Protein AF-A0A520G3X8-F1 (afdb_monomer)

pLDDT: mean 75.13, std 14.5, range [37.12, 95.06]

Sequence (124 aa):
MLTTERKPSSAVLAAANAQAMAHYRDMRVALMPAPGVDTATCEIVLAMQLALRGHEVPFKVHAMRAMAQGVSPSQLEGLLMAGLGVTFVAFEAARALEWLREAQAEAHQSASLPNSNDPGPGPQ

Solvent-accessible surface area (backbone atoms only — not comparable to full-atom values): 7213 Å² total; per-residue (Å²): 133,71,85,85,74,66,76,54,70,67,58,56,45,32,73,76,38,50,66,64,46,47,55,53,50,53,51,47,57,77,53,50,68,44,92,97,47,56,64,41,59,55,24,47,52,52,18,53,56,24,54,76,70,66,38,61,71,64,17,53,55,25,47,53,51,14,39,76,63,70,48,50,72,67,58,53,50,52,48,44,44,52,54,45,50,58,62,39,50,51,51,54,52,53,50,52,55,48,53,52,51,51,54,50,54,51,52,56,57,64,71,66,60,78,78,90,81,69,83,68,84,76,89,129

Radius of gyration: 25.84 Å; Cα contacts (8 Å, |Δi|>4): 61; chains: 1; bounding box: 84×34×45 Å

Structure (mmCIF, N/CA/C/O backbone):
data_AF-A0A520G3X8-F1
#
_entry.id   AF-A0A520G3X8-F1
#
loop_
_atom_site.group_PDB
_atom_site.id
_atom_site.type_symbol
_atom_site.label_atom_id
_atom_site.label_alt_id
_atom_site.label_comp_id
_atom_site.label_asym_id
_atom_site.label_entity_id
_atom_site.label_seq_id
_atom_site.pdbx_PDB_ins_code
_atom_site.Cartn_x
_atom_site.Cartn_y
_atom_site.Cartn_z
_atom_site.occupancy
_atom_site.B_iso_or_equiv
_atom_site.auth_seq_id
_atom_site.auth_comp_id
_atom_site.auth_asym_id
_atom_site.auth_atom_id
_atom_site.pdbx_PDB_model_num
ATOM 1 N N . MET A 1 1 ? -3.237 8.842 -22.857 1.00 40.91 1 MET A N 1
ATOM 2 C CA . MET A 1 1 ? -4.128 7.669 -22.723 1.00 40.91 1 MET A CA 1
ATOM 3 C C . MET A 1 1 ? -4.904 7.849 -21.425 1.00 40.91 1 MET A C 1
ATOM 5 O O . MET A 1 1 ? -4.263 7.997 -20.392 1.00 40.91 1 MET A O 1
ATOM 9 N N . LEU A 1 2 ? -6.232 7.980 -21.477 1.00 37.12 2 LEU A N 1
ATOM 10 C CA . LEU A 1 2 ? -7.058 8.212 -20.286 1.00 37.12 2 LEU A CA 1
ATOM 11 C C . LEU A 1 2 ? -7.137 6.920 -19.459 1.00 37.12 2 LEU A C 1
ATOM 13 O O . LEU A 1 2 ? -7.359 5.836 -19.992 1.00 37.12 2 LEU A O 1
ATOM 17 N N . THR A 1 3 ? -6.943 7.033 -18.148 1.00 46.97 3 THR A N 1
ATOM 18 C CA . THR A 1 3 ? -6.932 5.931 -17.166 1.00 46.97 3 THR A CA 1
ATOM 19 C C . THR A 1 3 ? -8.233 5.120 -17.112 1.00 46.97 3 THR A C 1
ATOM 21 O O . THR A 1 3 ? -8.255 4.045 -16.519 1.00 46.97 3 THR A O 1
ATOM 24 N N . THR A 1 4 ? -9.299 5.598 -17.752 1.00 49.69 4 THR A N 1
ATOM 25 C CA . THR A 1 4 ? -10.640 5.005 -17.779 1.00 49.69 4 THR A CA 1
ATOM 26 C C . THR A 1 4 ? -10.818 3.855 -18.775 1.00 49.69 4 THR A C 1
ATOM 28 O O . THR A 1 4 ? -11.800 3.128 -18.665 1.00 49.69 4 THR A O 1
ATOM 31 N N . GLU A 1 5 ? -9.890 3.633 -19.713 1.00 52.78 5 GLU A N 1
ATOM 32 C CA . GLU A 1 5 ? -10.056 2.605 -20.763 1.00 52.78 5 GLU A CA 1
ATOM 33 C C . GLU A 1 5 ? -9.350 1.270 -20.475 1.00 52.78 5 GLU A C 1
ATOM 35 O O . GLU A 1 5 ? -9.541 0.282 -21.188 1.00 52.78 5 GLU A O 1
ATOM 40 N N . ARG A 1 6 ? -8.528 1.190 -19.422 1.00 63.25 6 ARG A N 1
ATOM 41 C CA . ARG A 1 6 ? -7.795 -0.042 -19.112 1.00 63.25 6 ARG A CA 1
ATOM 42 C C . ARG A 1 6 ? -8.704 -1.022 -18.375 1.00 63.25 6 ARG A C 1
ATOM 44 O O . ARG A 1 6 ? -9.111 -0.763 -17.243 1.00 63.25 6 ARG A O 1
ATOM 51 N N . LYS A 1 7 ? -8.975 -2.183 -18.985 1.00 66.38 7 LYS A N 1
ATOM 52 C CA . LYS A 1 7 ? -9.646 -3.298 -18.295 1.00 66.38 7 LYS A CA 1
ATOM 53 C C . LYS A 1 7 ? -8.900 -3.610 -16.987 1.00 66.38 7 LYS A C 1
ATOM 55 O O . LYS A 1 7 ? -7.678 -3.779 -17.032 1.00 66.38 7 LYS A O 1
ATOM 60 N N . PRO A 1 8 ? -9.595 -3.711 -15.840 1.00 72.25 8 PRO A N 1
ATOM 61 C CA . PRO A 1 8 ? -8.968 -4.099 -14.583 1.00 72.25 8 PRO A CA 1
ATOM 62 C C . PRO A 1 8 ? -8.232 -5.433 -14.729 1.00 72.25 8 PRO A C 1
ATOM 64 O O . PRO A 1 8 ? -8.742 -6.349 -15.376 1.00 72.25 8 PRO A O 1
ATOM 67 N N . SER A 1 9 ? -7.065 -5.579 -14.097 1.00 78.25 9 SER A N 1
ATOM 68 C CA . SER A 1 9 ? -6.257 -6.806 -14.198 1.00 78.25 9 SER A CA 1
ATOM 69 C C . SER A 1 9 ? -7.039 -8.064 -13.798 1.00 78.25 9 SER A C 1
ATOM 71 O O . SER A 1 9 ? -6.861 -9.118 -14.396 1.00 78.25 9 SER A O 1
ATOM 73 N N . SER A 1 10 ? -7.973 -7.949 -12.850 1.00 78.56 10 SER A N 1
ATOM 74 C CA . SER A 1 10 ? -8.879 -9.036 -12.460 1.00 78.56 10 SER A CA 1
ATOM 75 C C . SER A 1 10 ? -9.830 -9.471 -13.579 1.00 78.56 10 SER A C 1
ATOM 77 O O . SER A 1 10 ? -10.127 -10.656 -13.690 1.00 78.56 10 SER A O 1
ATOM 79 N N . ALA A 1 11 ? -10.292 -8.544 -14.424 1.00 81.75 11 ALA A N 1
ATOM 80 C CA . ALA A 1 11 ? -11.143 -8.853 -15.570 1.00 81.75 11 ALA A CA 1
ATOM 81 C C . ALA A 1 11 ? -10.347 -9.553 -16.681 1.00 81.75 11 ALA A C 1
ATOM 83 O O . ALA A 1 11 ? -10.844 -10.490 -17.300 1.00 81.75 11 ALA A O 1
ATOM 84 N N . VAL A 1 12 ? -9.093 -9.138 -16.891 1.00 85.25 12 VAL A N 1
ATOM 85 C CA . VAL A 1 12 ? -8.163 -9.810 -17.814 1.00 85.25 12 VAL A CA 1
ATOM 86 C C . VAL A 1 12 ? -7.885 -11.242 -17.349 1.00 85.25 12 VAL A C 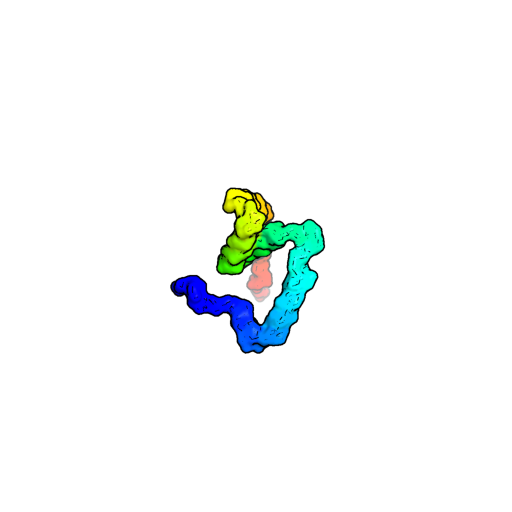1
ATOM 88 O O . VAL A 1 12 ? -8.020 -12.179 -18.131 1.00 85.25 12 VAL A O 1
ATOM 91 N N . LEU A 1 13 ? -7.573 -11.4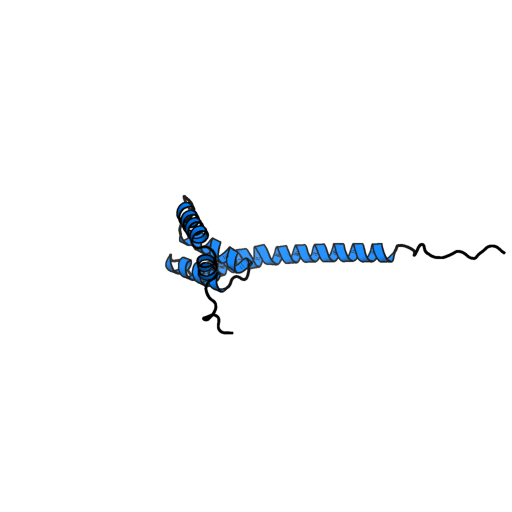28 -16.064 1.00 82.69 13 LEU A N 1
ATOM 92 C CA . LEU A 1 13 ? -7.323 -12.751 -15.488 1.00 82.69 13 LEU A CA 1
ATOM 93 C C . LEU A 1 13 ? -8.568 -13.643 -15.503 1.00 82.69 13 LEU A C 1
ATOM 95 O O . LEU A 1 13 ? -8.453 -14.830 -15.780 1.00 82.69 13 LEU A O 1
ATOM 99 N N . ALA A 1 14 ? -9.759 -13.090 -15.259 1.00 87.25 14 ALA A N 1
ATOM 100 C CA . ALA A 1 14 ? -11.000 -13.864 -15.296 1.00 87.25 14 ALA A CA 1
ATOM 101 C C . ALA A 1 14 ? -11.333 -14.351 -16.711 1.00 87.25 14 ALA A C 1
ATOM 103 O O . ALA A 1 14 ? -11.808 -15.473 -16.865 1.00 87.25 14 ALA A O 1
ATOM 104 N N . ALA A 1 15 ? -11.054 -13.533 -17.730 1.00 90.12 15 ALA A N 1
ATOM 105 C CA . ALA A 1 15 ? -11.209 -13.930 -19.125 1.00 90.12 15 ALA A CA 1
ATOM 106 C C . ALA A 1 15 ? -10.207 -15.023 -19.534 1.00 90.12 15 ALA A C 1
ATOM 108 O O . ALA A 1 15 ? -10.550 -15.886 -20.335 1.00 90.12 15 ALA A O 1
ATOM 109 N N . ALA A 1 16 ? -8.991 -15.004 -18.978 1.00 93.94 16 ALA A N 1
ATOM 110 C CA . ALA A 1 16 ? -7.974 -16.020 -19.244 1.00 93.94 16 ALA A CA 1
ATOM 111 C C . ALA A 1 16 ? -8.226 -17.335 -18.482 1.00 93.94 16 ALA A C 1
ATOM 113 O O . ALA A 1 16 ? -8.027 -18.414 -19.032 1.00 93.94 16 ALA A O 1
ATOM 114 N N . ASN A 1 17 ? -8.648 -17.258 -17.215 1.00 95.06 17 ASN A N 1
ATOM 115 C CA . ASN A 1 17 ? -8.955 -18.416 -16.378 1.00 95.06 17 ASN A CA 1
ATOM 116 C C . ASN A 1 17 ? -9.931 -18.040 -15.246 1.00 95.06 17 ASN A C 1
ATOM 118 O O . ASN A 1 17 ? -9.545 -17.577 -14.166 1.00 95.06 17 ASN A O 1
ATOM 122 N N . ALA A 1 18 ? -11.221 -18.275 -15.484 1.00 93.50 18 ALA A N 1
ATOM 123 C CA . ALA A 1 18 ? -12.281 -17.942 -14.535 1.00 93.50 18 ALA A CA 1
ATOM 124 C C . ALA A 1 18 ? -12.185 -18.734 -13.219 1.00 93.50 18 ALA A C 1
ATOM 126 O O . ALA A 1 18 ? -12.483 -18.185 -12.155 1.00 93.50 18 ALA A O 1
ATOM 127 N N . GLN A 1 19 ? -11.741 -19.994 -13.278 1.00 93.62 19 GLN A N 1
ATOM 128 C CA . GLN A 1 19 ? -11.605 -20.860 -12.107 1.00 93.62 19 GLN A CA 1
ATOM 129 C C . GLN A 1 19 ? -10.474 -20.385 -11.190 1.00 93.62 19 GLN A C 1
ATOM 131 O O . GLN A 1 19 ? -10.674 -20.255 -9.984 1.00 93.62 19 GLN A O 1
ATOM 136 N N . ALA A 1 20 ? -9.315 -20.031 -11.750 1.00 90.19 20 ALA A N 1
ATOM 137 C CA . ALA A 1 20 ? -8.217 -19.452 -10.977 1.00 90.19 20 ALA A CA 1
ATOM 138 C C . ALA A 1 20 ? -8.648 -18.155 -10.270 1.00 90.19 20 ALA A C 1
ATOM 140 O O . ALA A 1 20 ? -8.346 -17.947 -9.095 1.00 90.19 20 ALA A O 1
ATOM 141 N N . MET A 1 21 ? -9.428 -17.309 -10.951 1.00 93.31 21 MET A N 1
ATOM 142 C CA . MET A 1 21 ? -9.984 -16.102 -10.337 1.00 93.31 21 MET A CA 1
ATOM 143 C C . MET A 1 21 ? -11.027 -16.385 -9.252 1.00 93.31 21 MET A C 1
ATOM 145 O O . MET A 1 21 ? -11.153 -15.580 -8.330 1.00 93.31 21 MET A O 1
ATOM 149 N N . ALA A 1 22 ? -11.777 -17.487 -9.340 1.00 92.31 22 ALA A N 1
ATOM 150 C CA . ALA A 1 22 ? -12.667 -17.917 -8.264 1.00 92.31 22 ALA A CA 1
ATOM 151 C C . ALA A 1 22 ? -11.861 -18.306 -7.019 1.00 92.31 22 ALA A C 1
ATOM 153 O O . ALA A 1 22 ? -12.069 -17.708 -5.968 1.00 92.31 22 ALA A O 1
ATOM 154 N N . HIS A 1 23 ? -10.847 -19.162 -7.169 1.00 93.06 23 HIS A N 1
ATOM 155 C CA . HIS A 1 23 ? -9.968 -19.547 -6.061 1.00 93.06 23 HIS A CA 1
ATOM 156 C C . HIS A 1 23 ? -9.258 -18.351 -5.417 1.00 93.06 23 HIS A C 1
ATOM 158 O O . HIS A 1 23 ? -9.146 -18.277 -4.195 1.00 93.06 23 HIS A O 1
ATOM 164 N N . TYR A 1 24 ? -8.829 -17.371 -6.216 1.00 90.69 24 TYR A N 1
ATOM 165 C CA . TYR A 1 24 ? -8.254 -16.138 -5.683 1.00 90.69 24 TYR A CA 1
ATOM 166 C C . TYR A 1 24 ? -9.253 -15.345 -4.821 1.00 90.69 24 TYR A C 1
ATOM 168 O O . TYR A 1 24 ? -8.882 -14.813 -3.773 1.00 90.69 24 TYR A O 1
ATOM 176 N N . ARG A 1 25 ? -10.525 -15.260 -5.240 1.00 90.31 25 ARG A N 1
ATOM 177 C CA . ARG A 1 25 ? -11.577 -14.606 -4.444 1.00 90.31 25 ARG A CA 1
ATOM 178 C C . ARG A 1 25 ? -11.836 -15.357 -3.143 1.00 90.31 25 ARG A C 1
ATOM 180 O O . ARG A 1 25 ? -11.896 -14.707 -2.104 1.00 90.31 25 ARG A O 1
ATOM 187 N N . ASP A 1 26 ? -11.921 -16.681 -3.198 1.00 93.06 26 ASP A N 1
ATOM 188 C CA . ASP A 1 26 ? -12.152 -17.519 -2.018 1.00 93.06 26 ASP A CA 1
ATOM 189 C C . ASP A 1 26 ? -11.013 -17.362 -1.005 1.00 93.06 26 ASP A C 1
ATOM 191 O O . ASP A 1 26 ? -11.255 -17.131 0.178 1.00 93.06 26 ASP A O 1
ATOM 195 N N . MET A 1 27 ? -9.764 -17.373 -1.481 1.00 91.62 27 MET A N 1
ATOM 196 C CA . MET A 1 27 ? -8.589 -17.120 -0.648 1.00 91.62 27 MET A CA 1
ATOM 197 C C . MET A 1 27 ? -8.647 -15.735 0.004 1.00 91.62 27 MET A C 1
ATOM 199 O O . MET A 1 27 ? -8.363 -15.598 1.192 1.00 91.62 27 MET A O 1
ATOM 203 N N . ARG A 1 28 ? -9.044 -14.698 -0.744 1.00 87.81 28 ARG A N 1
ATOM 204 C CA . ARG A 1 28 ? -9.178 -13.348 -0.187 1.00 87.81 28 ARG A CA 1
ATOM 205 C C . ARG A 1 28 ? -10.249 -13.293 0.903 1.00 87.81 28 ARG A C 1
ATOM 207 O O . ARG A 1 28 ? -10.007 -12.660 1.919 1.00 87.81 28 ARG A O 1
ATOM 214 N N . VAL A 1 29 ? -11.393 -13.950 0.713 1.00 88.25 29 VAL A N 1
ATOM 215 C CA . VAL A 1 29 ? -12.463 -14.017 1.725 1.00 88.25 29 VAL A CA 1
ATOM 216 C C . VAL A 1 29 ? -12.004 -14.779 2.968 1.00 88.25 29 VAL A C 1
ATOM 218 O O . VAL A 1 29 ? -12.288 -14.355 4.081 1.00 88.25 29 VAL A O 1
ATOM 221 N N . ALA A 1 30 ? -11.263 -15.874 2.794 1.00 88.88 30 ALA A N 1
ATOM 222 C CA . ALA A 1 30 ? -10.774 -16.681 3.908 1.00 88.88 30 ALA A CA 1
ATOM 223 C C . ALA A 1 30 ? -9.700 -15.971 4.750 1.00 88.88 30 ALA A C 1
ATOM 225 O O . ALA A 1 30 ? -9.572 -16.250 5.939 1.00 88.88 30 ALA A O 1
ATOM 226 N N . LEU A 1 31 ? -8.915 -15.078 4.137 1.00 86.31 31 LEU A N 1
ATOM 227 C CA . LEU A 1 31 ? -7.785 -14.408 4.788 1.00 86.31 31 LEU A CA 1
ATOM 228 C C . LEU A 1 31 ? -8.075 -12.966 5.219 1.00 86.31 31 LEU A C 1
ATOM 230 O O . LEU A 1 31 ? -7.274 -12.397 5.962 1.00 86.31 31 LEU A O 1
ATOM 234 N N . MET A 1 32 ? -9.160 -12.350 4.735 1.00 85.81 32 MET A N 1
ATOM 235 C CA . MET A 1 32 ? -9.445 -10.939 4.986 1.00 85.81 32 MET A CA 1
ATOM 236 C C . MET A 1 32 ? -10.869 -10.661 5.500 1.00 85.81 32 MET A C 1
ATOM 238 O O . MET A 1 32 ? -11.833 -11.061 4.846 1.00 85.81 32 MET A O 1
ATOM 242 N N . PRO A 1 33 ? -11.009 -9.851 6.570 1.00 82.06 33 PRO A N 1
ATOM 243 C CA . PRO A 1 33 ? -9.920 -9.278 7.369 1.00 82.06 33 PRO A CA 1
ATOM 244 C C . PRO A 1 33 ? -9.195 -10.353 8.193 1.00 82.06 33 PRO A C 1
ATOM 246 O O . PRO A 1 33 ? -9.771 -11.383 8.539 1.00 82.06 33 PRO A O 1
ATOM 249 N N . ALA A 1 34 ? -7.915 -10.119 8.486 1.00 82.94 34 ALA A N 1
ATOM 250 C CA . ALA A 1 34 ? -7.153 -11.023 9.339 1.00 82.94 34 ALA A CA 1
ATOM 251 C C . ALA A 1 34 ? -7.731 -11.002 10.771 1.00 82.94 34 ALA A C 1
ATOM 253 O O . ALA A 1 34 ? -8.171 -9.941 11.225 1.00 82.94 34 ALA A O 1
ATOM 254 N N . PRO A 1 35 ? -7.727 -12.127 11.511 1.00 86.44 35 PRO A N 1
ATOM 255 C CA . PRO A 1 35 ? -8.230 -12.153 12.882 1.00 86.44 35 PRO A CA 1
ATOM 256 C C . PRO A 1 35 ? -7.562 -11.083 13.756 1.00 86.44 35 PRO A C 1
ATOM 258 O O . PRO A 1 35 ? -6.338 -11.004 13.822 1.00 86.44 35 PRO A O 1
ATOM 261 N N . GLY A 1 36 ? -8.370 -10.257 14.425 1.00 87.94 36 GLY A N 1
ATOM 262 C CA . GLY A 1 36 ? -7.886 -9.176 15.294 1.00 87.94 36 GLY A CA 1
ATOM 263 C C . GLY A 1 36 ? -7.418 -7.909 14.569 1.00 87.94 36 GLY A C 1
ATOM 264 O O . GLY A 1 36 ? -6.957 -6.984 15.232 1.00 87.94 36 GLY A O 1
ATOM 265 N N . VAL A 1 37 ? -7.548 -7.838 13.242 1.00 90.88 37 VAL A N 1
ATOM 266 C CA . VAL A 1 37 ? -7.222 -6.647 12.451 1.00 90.88 37 VAL A CA 1
ATOM 267 C C . VAL A 1 37 ? -8.511 -6.043 11.912 1.00 90.88 37 VAL A C 1
ATOM 269 O O . VAL A 1 37 ? -9.299 -6.727 11.259 1.00 90.88 37 VAL A O 1
ATOM 272 N N . ASP A 1 38 ? -8.739 -4.760 12.180 1.00 91.38 38 ASP A N 1
ATOM 273 C CA . ASP A 1 38 ? -9.903 -4.077 11.627 1.00 91.38 38 ASP A CA 1
ATOM 274 C C . ASP A 1 38 ? -9.765 -3.835 10.112 1.00 91.38 38 ASP A C 1
ATOM 276 O O . ASP A 1 38 ? -8.675 -3.793 9.528 1.00 91.38 38 ASP A O 1
ATOM 280 N N . THR A 1 39 ? -10.911 -3.673 9.454 1.00 89.56 39 THR A N 1
ATOM 281 C CA . THR A 1 39 ? -10.982 -3.469 8.004 1.00 89.56 39 THR A CA 1
ATOM 282 C C . THR A 1 39 ? -10.211 -2.226 7.559 1.00 89.56 39 THR A C 1
ATOM 284 O O . THR A 1 39 ? -9.581 -2.251 6.502 1.00 89.56 39 THR A O 1
ATOM 287 N N . ALA A 1 40 ? -10.222 -1.147 8.348 1.00 90.00 40 ALA A N 1
ATOM 288 C CA . ALA A 1 40 ? -9.521 0.089 8.011 1.00 90.00 40 ALA A CA 1
ATOM 289 C C . ALA A 1 40 ? -8.004 -0.136 7.930 1.00 90.00 40 ALA A C 1
ATOM 291 O O . ALA A 1 40 ? -7.367 0.254 6.952 1.00 90.00 40 ALA A O 1
ATOM 292 N N . THR A 1 41 ? -7.444 -0.847 8.903 1.00 91.00 41 THR A N 1
ATOM 293 C CA . THR A 1 41 ? -6.035 -1.230 8.991 1.00 91.00 41 THR A CA 1
ATOM 294 C C . THR A 1 41 ? -5.638 -2.110 7.813 1.00 91.00 41 THR A C 1
ATOM 296 O O . THR A 1 41 ? -4.614 -1.865 7.174 1.00 91.00 41 THR A O 1
ATOM 299 N N . CYS A 1 42 ? -6.472 -3.088 7.452 1.00 90.56 42 CYS A N 1
ATOM 300 C CA . CYS A 1 42 ? -6.251 -3.896 6.255 1.00 90.56 42 CYS A CA 1
ATOM 301 C C . CYS A 1 42 ? -6.187 -3.045 4.973 1.00 90.56 42 CYS A C 1
ATOM 303 O O . CYS A 1 42 ? -5.281 -3.221 4.156 1.00 90.56 42 CYS A O 1
ATOM 305 N N . GLU A 1 43 ? -7.133 -2.124 4.786 1.00 91.00 43 GLU A N 1
ATOM 306 C CA . GLU A 1 43 ? -7.194 -1.262 3.600 1.00 91.00 43 GLU A CA 1
ATOM 307 C C . GLU A 1 43 ? -6.012 -0.274 3.545 1.00 91.00 43 GLU A C 1
ATOM 309 O O . GLU A 1 43 ? -5.436 -0.072 2.473 1.00 91.00 43 GLU A O 1
ATOM 314 N N . ILE A 1 44 ? -5.574 0.263 4.692 1.00 89.44 44 ILE A N 1
ATOM 315 C CA . ILE A 1 44 ? -4.356 1.081 4.808 1.00 89.44 44 ILE A CA 1
ATOM 316 C C . ILE A 1 44 ? -3.127 0.283 4.360 1.00 89.44 44 ILE A C 1
ATOM 318 O O . ILE A 1 44 ? -2.374 0.752 3.507 1.00 89.44 44 ILE A O 1
ATOM 322 N N . VAL A 1 45 ? -2.919 -0.924 4.897 1.00 90.25 45 VAL A N 1
ATOM 323 C CA . VAL A 1 45 ? -1.748 -1.755 4.566 1.00 90.25 45 VAL A CA 1
ATOM 324 C C . VAL A 1 45 ? -1.706 -2.075 3.071 1.00 90.25 45 VAL A C 1
ATOM 326 O O . VAL A 1 45 ? -0.655 -1.935 2.441 1.00 90.25 45 VAL A O 1
ATOM 329 N N . LEU A 1 46 ? -2.848 -2.439 2.480 1.00 89.44 46 LEU A N 1
ATOM 330 C CA . LEU A 1 46 ? -2.947 -2.689 1.041 1.00 89.44 46 LEU A CA 1
ATOM 331 C C . LEU A 1 46 ? -2.615 -1.437 0.224 1.00 89.44 46 LEU A C 1
ATOM 333 O O . LEU A 1 46 ? -1.847 -1.521 -0.735 1.00 89.44 46 LEU A O 1
ATOM 337 N N . ALA A 1 47 ? -3.140 -0.271 0.610 1.00 85.38 47 ALA A N 1
ATOM 338 C CA . ALA A 1 47 ? -2.817 0.987 -0.052 1.00 85.38 47 ALA A CA 1
ATOM 339 C C . ALA A 1 47 ? -1.303 1.272 -0.001 1.00 85.38 47 ALA A C 1
ATOM 341 O O . ALA A 1 47 ? -0.697 1.511 -1.044 1.00 85.38 47 ALA A O 1
ATOM 342 N N . MET A 1 48 ? -0.661 1.158 1.163 1.00 86.94 48 MET A N 1
ATOM 343 C CA . MET A 1 48 ? 0.782 1.411 1.308 1.00 86.94 48 MET A CA 1
ATOM 344 C C . MET A 1 48 ? 1.629 0.493 0.415 1.00 86.94 48 MET A C 1
ATOM 346 O O . MET A 1 48 ? 2.531 0.963 -0.279 1.00 86.94 48 MET A O 1
ATOM 350 N N . GLN A 1 49 ? 1.306 -0.803 0.363 1.00 87.31 49 GLN A N 1
ATOM 351 C CA . GLN A 1 49 ? 2.001 -1.762 -0.505 1.00 87.31 49 GLN A CA 1
ATOM 352 C C . GLN A 1 49 ? 1.849 -1.412 -1.990 1.00 87.31 49 GLN A C 1
ATOM 354 O O . GLN A 1 49 ? 2.791 -1.539 -2.770 1.00 87.31 49 GLN A O 1
ATOM 359 N N . LEU A 1 50 ? 0.666 -0.959 -2.402 1.00 85.31 50 LEU A N 1
ATOM 360 C CA . LEU A 1 50 ? 0.402 -0.579 -3.787 1.00 85.31 50 LEU A CA 1
ATOM 361 C C . LEU A 1 50 ? 1.083 0.742 -4.154 1.00 85.31 50 LEU A C 1
ATOM 363 O O . LEU A 1 50 ? 1.612 0.851 -5.260 1.00 85.31 50 LEU A O 1
ATOM 367 N N . ALA A 1 51 ? 1.135 1.703 -3.228 1.00 81.44 51 ALA A N 1
ATOM 368 C CA . ALA A 1 51 ? 1.893 2.940 -3.387 1.00 81.44 51 ALA A CA 1
ATOM 369 C C . ALA A 1 51 ? 3.388 2.649 -3.582 1.00 81.44 51 ALA A C 1
ATOM 371 O O . ALA A 1 51 ? 3.983 3.137 -4.541 1.00 81.44 51 ALA A O 1
ATOM 372 N N . LEU A 1 52 ? 3.959 1.759 -2.761 1.00 84.69 52 LEU A N 1
ATOM 373 C CA . LEU A 1 52 ? 5.348 1.309 -2.879 1.00 84.69 52 LEU A CA 1
ATOM 374 C C . LEU A 1 52 ? 5.677 0.722 -4.259 1.00 84.69 52 LEU A C 1
ATOM 376 O O . LEU A 1 52 ? 6.771 0.898 -4.785 1.00 84.69 52 LEU A O 1
ATOM 380 N N . ARG A 1 53 ? 4.721 0.004 -4.852 1.00 83.75 53 ARG A N 1
ATOM 381 C CA . ARG A 1 53 ? 4.867 -0.655 -6.157 1.00 83.75 53 ARG A CA 1
ATOM 382 C C . ARG A 1 53 ? 4.504 0.248 -7.342 1.00 83.75 53 ARG A C 1
ATOM 384 O O . ARG A 1 53 ? 4.562 -0.215 -8.478 1.00 83.75 53 ARG A O 1
ATOM 391 N N . GLY A 1 54 ? 4.090 1.495 -7.104 1.00 78.56 54 GLY A N 1
ATOM 392 C CA . GLY A 1 54 ? 3.620 2.410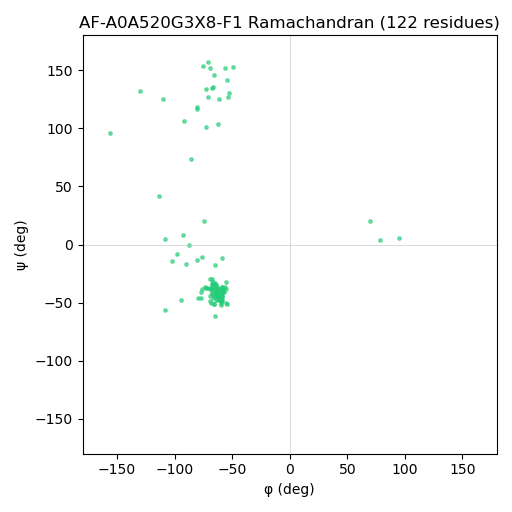 -8.152 1.00 78.56 54 GLY A CA 1
ATOM 393 C C . GLY A 1 54 ? 2.268 2.016 -8.768 1.00 78.56 54 GLY A C 1
ATOM 394 O O . GLY A 1 54 ? 1.935 2.433 -9.876 1.00 78.56 54 GLY A O 1
ATOM 395 N N . HIS A 1 55 ? 1.470 1.193 -8.083 1.00 79.44 55 HIS A N 1
ATOM 396 C CA . HIS A 1 55 ? 0.170 0.717 -8.560 1.00 79.44 55 HIS A CA 1
ATOM 397 C C . HIS A 1 55 ? -0.946 1.718 -8.220 1.00 79.44 55 HIS A C 1
ATOM 399 O O . HIS A 1 55 ? -1.780 1.480 -7.346 1.00 79.44 55 HIS A O 1
ATOM 405 N N . GLU A 1 56 ? -0.976 2.835 -8.947 1.00 75.94 56 GLU A N 1
ATOM 406 C CA . GLU A 1 56 ? -1.828 3.996 -8.655 1.00 75.94 56 GLU A CA 1
ATOM 407 C C . GLU A 1 56 ? -3.333 3.679 -8.547 1.00 75.94 56 GLU A C 1
ATOM 409 O O . GLU A 1 56 ? -3.989 4.069 -7.581 1.00 75.94 56 GLU A O 1
ATOM 414 N N . VAL A 1 57 ? -3.913 2.983 -9.531 1.00 78.44 57 VAL A N 1
ATOM 415 C CA . VAL A 1 57 ? -5.369 2.743 -9.565 1.00 78.44 57 VAL A CA 1
ATOM 416 C C . VAL A 1 57 ? -5.822 1.845 -8.403 1.00 78.44 57 VAL A C 1
ATOM 418 O O . VAL A 1 57 ? -6.731 2.245 -7.673 1.00 78.44 57 VAL A O 1
ATOM 421 N N . PRO A 1 58 ? -5.199 0.674 -8.159 1.00 76.75 58 PRO A N 1
ATOM 422 C CA . PRO A 1 58 ? -5.481 -0.114 -6.963 1.00 76.75 58 PRO A CA 1
ATOM 423 C C . PRO A 1 58 ? -5.242 0.657 -5.658 1.00 76.75 58 PRO A C 1
ATOM 425 O O . PRO A 1 58 ? -6.065 0.559 -4.752 1.00 76.75 58 PRO A O 1
ATOM 428 N N . PHE A 1 59 ? -4.171 1.456 -5.565 1.00 83.44 59 PHE A N 1
ATOM 429 C CA . PHE A 1 59 ? -3.916 2.301 -4.395 1.00 83.44 59 PHE A CA 1
ATOM 430 C C . PHE A 1 59 ? -5.118 3.201 -4.084 1.00 83.44 59 PHE A C 1
ATOM 432 O O . PHE A 1 59 ? -5.628 3.177 -2.965 1.00 83.44 59 PHE A O 1
ATOM 439 N N . LYS A 1 60 ? -5.628 3.927 -5.088 1.00 80.06 60 LYS A N 1
ATOM 440 C CA . LYS A 1 60 ? -6.791 4.814 -4.930 1.00 80.06 60 LYS A CA 1
ATOM 441 C C . LYS A 1 60 ? -8.024 4.062 -4.429 1.00 80.06 60 LYS A C 1
ATOM 443 O O . LYS A 1 60 ? -8.731 4.569 -3.563 1.00 80.06 60 LYS A O 1
ATOM 448 N N . VAL A 1 61 ? -8.271 2.848 -4.927 1.00 83.12 61 VAL A N 1
ATOM 449 C CA . VAL A 1 61 ? -9.393 2.009 -4.467 1.00 83.12 61 VAL A CA 1
ATOM 450 C C . VAL A 1 61 ? -9.286 1.703 -2.973 1.00 83.12 61 VAL A C 1
ATOM 452 O O . VAL A 1 61 ? -10.270 1.861 -2.251 1.00 83.12 61 VAL A O 1
ATOM 455 N N . HIS A 1 62 ? -8.110 1.290 -2.506 1.00 85.38 62 HIS A N 1
ATOM 456 C CA . HIS A 1 62 ? -7.901 0.926 -1.104 1.00 85.38 62 HIS A CA 1
ATOM 457 C C . HIS A 1 62 ? -7.871 2.155 -0.179 1.00 85.38 62 HIS A C 1
ATOM 459 O O . HIS A 1 62 ? -8.477 2.133 0.889 1.00 85.38 62 HIS A O 1
ATOM 465 N N . ALA A 1 63 ? -7.305 3.279 -0.627 1.00 78.00 63 ALA A N 1
ATOM 466 C CA . ALA A 1 63 ? -7.371 4.544 0.105 1.00 78.00 63 ALA A CA 1
ATOM 467 C C . ALA A 1 63 ? -8.821 5.038 0.288 1.00 78.00 63 ALA A C 1
ATOM 469 O O . ALA A 1 63 ? -9.212 5.419 1.389 1.00 78.00 63 ALA A O 1
ATOM 470 N N . MET A 1 64 ? -9.656 4.972 -0.760 1.00 79.50 64 MET A N 1
ATOM 471 C CA . MET A 1 64 ? -11.082 5.323 -0.661 1.00 79.50 64 MET A CA 1
ATOM 472 C C . MET A 1 64 ? -11.845 4.409 0.300 1.00 79.50 64 MET A C 1
ATOM 474 O O . MET A 1 64 ? -12.698 4.881 1.049 1.00 79.50 64 MET A O 1
ATOM 478 N N . ARG A 1 65 ? -11.535 3.108 0.310 1.00 88.06 65 ARG A N 1
ATOM 479 C CA . ARG A 1 65 ? -12.148 2.156 1.246 1.00 88.06 65 ARG A CA 1
ATOM 480 C C . ARG A 1 65 ? -11.737 2.422 2.687 1.00 88.06 65 ARG A C 1
ATOM 482 O O . ARG A 1 65 ? -12.611 2.413 3.543 1.00 88.06 65 ARG A O 1
ATOM 489 N N . ALA A 1 66 ? -10.465 2.719 2.947 1.00 84.88 66 ALA A N 1
ATOM 490 C CA . ALA A 1 66 ? -10.004 3.127 4.273 1.00 84.88 66 ALA A CA 1
ATOM 491 C C . ALA A 1 66 ? -10.734 4.395 4.757 1.00 84.88 66 ALA A C 1
ATOM 493 O O . ALA A 1 66 ? -11.239 4.424 5.877 1.00 84.88 66 ALA A O 1
ATOM 494 N N . MET A 1 67 ? -10.887 5.407 3.894 1.00 83.75 67 MET A N 1
ATOM 495 C CA . MET A 1 67 ? -11.648 6.620 4.231 1.00 83.75 67 MET A CA 1
ATOM 496 C C . MET A 1 67 ? -13.130 6.334 4.501 1.00 83.75 67 MET A C 1
ATOM 498 O O . MET A 1 67 ? -13.707 6.900 5.426 1.00 83.75 67 MET A O 1
ATOM 502 N N . ALA A 1 68 ? -13.741 5.403 3.763 1.00 88.94 68 ALA A N 1
ATOM 503 C CA . ALA A 1 68 ? -15.109 4.953 4.029 1.00 88.94 68 ALA A CA 1
ATOM 504 C C . ALA A 1 68 ? -15.261 4.229 5.384 1.00 88.94 68 ALA A C 1
ATOM 506 O O . ALA A 1 68 ? -16.377 4.114 5.881 1.00 88.94 68 ALA A O 1
ATOM 507 N N . GLN A 1 69 ? -14.160 3.763 5.986 1.00 91.75 69 GLN A N 1
ATOM 508 C CA . GLN A 1 69 ? -14.116 3.219 7.350 1.00 91.75 69 GLN A CA 1
ATOM 509 C C . GLN A 1 69 ? -13.756 4.278 8.413 1.00 91.75 69 GLN A C 1
ATOM 511 O O . GLN A 1 69 ? -13.534 3.930 9.568 1.00 91.75 69 GLN A O 1
ATOM 516 N N . GLY A 1 70 ? -13.698 5.565 8.050 1.00 87.38 70 GLY A N 1
ATOM 517 C CA . GLY A 1 70 ? -13.475 6.675 8.984 1.00 87.38 70 GLY A CA 1
ATOM 518 C C . GLY A 1 70 ? -12.024 7.143 9.121 1.00 87.38 70 GLY A C 1
ATOM 519 O O . GLY A 1 70 ? -11.754 8.019 9.939 1.00 87.38 70 GLY A O 1
ATOM 520 N N . VAL A 1 71 ? -11.091 6.612 8.324 1.00 86.81 71 VAL A N 1
ATOM 521 C CA . VAL A 1 71 ? -9.704 7.105 8.298 1.00 86.81 71 VAL A CA 1
ATOM 522 C C . VAL A 1 71 ? -9.667 8.480 7.633 1.00 86.81 71 VAL A C 1
ATOM 524 O O . VAL A 1 71 ? -10.156 8.647 6.515 1.00 86.81 71 VAL A O 1
ATOM 527 N N . SER A 1 72 ? -9.076 9.478 8.286 1.00 83.94 72 SER A N 1
ATOM 528 C CA . SER A 1 72 ? -8.980 10.816 7.705 1.00 83.94 72 SER A CA 1
ATOM 529 C C . SER A 1 72 ? -7.907 10.885 6.603 1.00 83.94 72 SER A C 1
ATOM 531 O O . SER A 1 72 ? -6.902 10.167 6.655 1.00 83.94 72 SER A O 1
ATOM 533 N N . PRO A 1 73 ? -8.041 11.810 5.634 1.00 74.56 73 PRO A N 1
ATOM 534 C CA . PRO A 1 73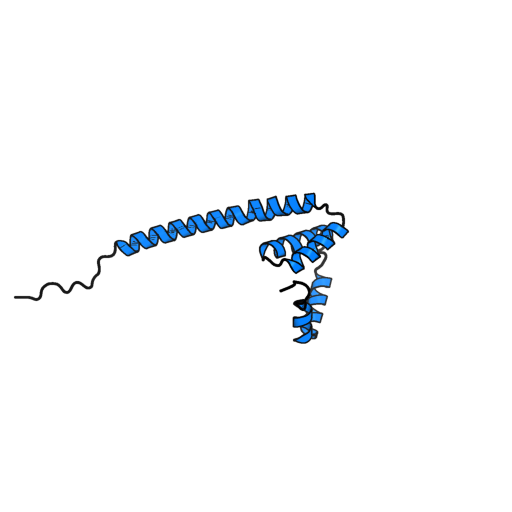 ? -6.980 12.079 4.664 1.00 74.56 73 PRO A CA 1
ATOM 535 C C . PRO A 1 73 ? -5.638 12.436 5.321 1.00 74.56 73 PRO A C 1
ATOM 537 O O . PRO A 1 73 ? -4.598 11.965 4.874 1.00 74.56 73 PRO A O 1
ATOM 540 N N . SER A 1 74 ? -5.660 13.199 6.421 1.00 72.56 74 SER A N 1
ATOM 541 C CA . SER A 1 74 ? -4.452 13.586 7.162 1.00 72.56 74 SER A CA 1
ATOM 542 C C . SER A 1 74 ? -3.759 12.405 7.850 1.00 72.56 74 SER A C 1
ATOM 544 O O . SER A 1 74 ? -2.532 12.371 7.919 1.00 72.56 74 SER A O 1
ATOM 546 N N . GLN A 1 75 ? -4.514 11.405 8.323 1.00 80.31 75 GLN A N 1
ATOM 547 C CA . GLN A 1 75 ? -3.942 10.160 8.844 1.00 80.31 75 GLN A CA 1
ATOM 548 C C . GLN A 1 75 ? -3.250 9.370 7.728 1.00 80.31 75 GLN A C 1
ATOM 550 O O . GLN A 1 75 ? -2.130 8.900 7.922 1.00 80.31 75 GLN A O 1
ATOM 555 N N . LEU A 1 76 ? -3.876 9.258 6.550 1.00 77.25 76 LEU A N 1
ATOM 556 C CA . LEU A 1 76 ? -3.266 8.596 5.392 1.00 77.25 76 LEU A CA 1
ATOM 557 C C . LEU A 1 76 ? -1.999 9.320 4.924 1.00 77.25 76 LEU A C 1
ATOM 559 O O . LEU A 1 76 ? -0.997 8.663 4.660 1.00 77.25 76 LEU A O 1
ATOM 563 N N . GLU A 1 77 ? -2.017 10.652 4.865 1.00 80.81 77 GLU A N 1
ATOM 564 C CA . GLU A 1 77 ? -0.848 11.470 4.525 1.00 80.81 77 GLU A CA 1
ATOM 565 C C . GLU A 1 77 ? 0.302 11.254 5.516 1.00 80.81 77 GLU A C 1
ATOM 567 O O . GLU A 1 77 ? 1.423 10.957 5.102 1.00 80.81 77 GLU A O 1
ATOM 572 N N . GLY A 1 78 ? 0.022 11.312 6.822 1.00 74.56 78 GLY A N 1
ATOM 573 C CA . GLY A 1 78 ? 1.020 11.049 7.860 1.00 74.56 78 GLY A CA 1
ATOM 574 C C . GLY A 1 78 ? 1.637 9.652 7.746 1.00 74.56 78 GLY A C 1
ATOM 575 O O . GLY A 1 78 ? 2.854 9.505 7.859 1.00 74.56 78 GLY A O 1
ATOM 576 N N . LEU A 1 79 ? 0.825 8.633 7.451 1.00 80.56 79 LEU A N 1
ATOM 577 C CA . LEU A 1 79 ? 1.294 7.259 7.251 1.00 80.56 79 LEU A CA 1
ATOM 578 C C . LEU A 1 79 ? 2.109 7.091 5.963 1.00 80.56 79 LEU A C 1
ATOM 580 O O . LEU A 1 79 ? 3.112 6.380 5.980 1.00 80.56 79 LEU A O 1
ATOM 584 N N . LEU A 1 80 ? 1.732 7.760 4.868 1.00 74.19 80 LEU A N 1
ATOM 585 C CA . LEU A 1 80 ? 2.523 7.784 3.632 1.00 74.19 80 LEU A CA 1
ATOM 586 C C . LEU A 1 80 ? 3.893 8.429 3.887 1.00 74.19 80 LEU A C 1
ATOM 588 O O . LEU A 1 80 ? 4.923 7.878 3.502 1.00 74.19 80 LEU A O 1
ATOM 592 N N . MET A 1 81 ? 3.922 9.570 4.576 1.00 72.06 81 MET A N 1
ATOM 593 C CA . MET A 1 81 ? 5.158 10.294 4.872 1.00 72.06 81 MET A CA 1
ATOM 594 C C . MET A 1 81 ? 6.071 9.515 5.820 1.00 72.06 81 MET A C 1
ATOM 596 O O . MET A 1 81 ? 7.261 9.380 5.541 1.00 72.06 81 MET A O 1
ATOM 600 N N . ALA A 1 82 ? 5.529 8.960 6.905 1.00 77.62 82 ALA A N 1
ATOM 601 C CA . ALA A 1 82 ? 6.305 8.170 7.853 1.00 77.62 82 ALA A CA 1
ATOM 602 C C . ALA A 1 82 ? 6.765 6.837 7.239 1.00 77.62 82 ALA A C 1
ATOM 604 O O . ALA A 1 82 ? 7.951 6.523 7.267 1.00 77.62 82 ALA A O 1
ATOM 605 N N . GLY A 1 83 ? 5.846 6.073 6.642 1.00 73.56 83 GLY A N 1
ATOM 606 C CA . GLY A 1 83 ? 6.112 4.719 6.157 1.00 73.56 83 GLY A CA 1
ATOM 607 C C . GLY A 1 83 ? 6.888 4.663 4.842 1.00 73.56 83 GLY A C 1
ATOM 608 O O . GLY A 1 83 ? 7.842 3.899 4.728 1.00 73.56 83 GLY A O 1
ATOM 609 N N . LEU A 1 84 ? 6.506 5.464 3.842 1.00 72.50 84 LEU A N 1
ATOM 610 C CA . LEU A 1 84 ? 7.157 5.453 2.525 1.00 72.50 84 LEU A CA 1
ATOM 611 C C . LEU A 1 84 ? 8.248 6.521 2.435 1.00 72.50 84 LEU A C 1
ATOM 613 O O . LEU A 1 84 ? 9.362 6.226 2.008 1.00 72.50 84 LEU A O 1
ATOM 617 N N . GLY A 1 85 ? 7.952 7.752 2.854 1.00 69.06 85 GLY A N 1
ATOM 618 C CA . GLY A 1 85 ? 8.895 8.868 2.758 1.00 69.06 85 GLY A CA 1
ATOM 619 C C . GLY A 1 85 ? 10.136 8.666 3.628 1.00 69.06 85 GLY A C 1
ATOM 620 O O . GLY A 1 85 ? 11.252 8.581 3.120 1.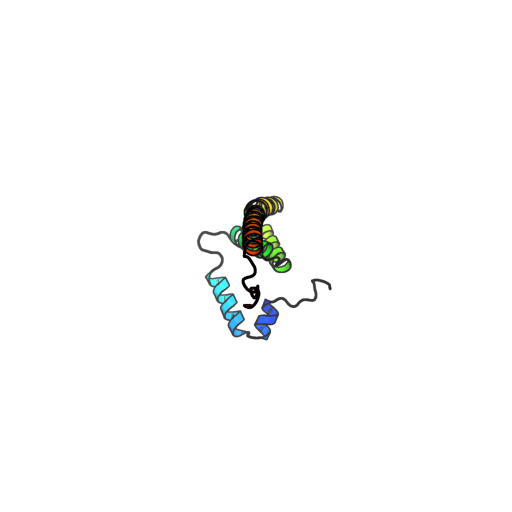00 69.06 85 GLY A O 1
ATOM 621 N N . VAL A 1 86 ? 9.946 8.562 4.942 1.00 73.00 86 VAL A N 1
ATOM 622 C CA . VAL A 1 86 ? 11.057 8.465 5.900 1.00 73.00 86 VAL A CA 1
ATOM 623 C C . VAL A 1 86 ? 11.619 7.047 5.959 1.00 73.00 86 VAL A C 1
ATOM 625 O O . VAL A 1 86 ? 12.833 6.872 5.913 1.00 73.00 86 VAL A O 1
ATOM 628 N N . THR A 1 87 ? 10.766 6.024 6.039 1.00 69.94 87 THR A N 1
ATOM 629 C CA . THR A 1 87 ? 11.225 4.649 6.299 1.00 69.94 87 THR A CA 1
ATOM 630 C C . THR A 1 87 ? 11.561 3.832 5.053 1.00 69.94 87 THR A C 1
ATOM 632 O O . THR A 1 87 ? 12.264 2.835 5.174 1.00 69.94 87 THR A O 1
ATOM 635 N N . PHE A 1 88 ? 11.134 4.220 3.851 1.00 72.62 88 PHE A N 1
ATOM 636 C CA . PHE A 1 88 ? 11.492 3.466 2.644 1.00 72.62 88 PHE A CA 1
ATOM 637 C C . PHE A 1 88 ? 12.499 4.214 1.772 1.00 72.62 88 PHE A C 1
ATOM 639 O O . PHE A 1 88 ? 13.594 3.713 1.519 1.00 72.62 88 PHE A O 1
ATOM 646 N N . VAL A 1 89 ? 12.180 5.444 1.362 1.00 72.62 89 VAL A N 1
ATOM 647 C CA . VAL A 1 89 ? 13.031 6.208 0.434 1.00 72.62 89 VAL A CA 1
ATOM 648 C C . VAL A 1 89 ? 14.405 6.517 1.034 1.00 72.62 89 VAL A C 1
ATOM 650 O O . VAL A 1 89 ? 15.409 6.388 0.336 1.00 72.62 89 VAL A O 1
ATOM 653 N N . ALA A 1 90 ? 14.486 6.866 2.323 1.00 69.31 90 ALA A N 1
ATOM 654 C CA . ALA A 1 90 ? 15.769 7.171 2.960 1.00 69.31 90 ALA A CA 1
ATOM 655 C C . ALA A 1 90 ? 16.721 5.961 2.992 1.00 69.31 90 ALA A C 1
ATOM 657 O O . ALA A 1 90 ? 17.919 6.106 2.754 1.00 69.31 90 ALA A O 1
ATOM 658 N N . PHE A 1 91 ? 16.193 4.760 3.242 1.00 74.19 91 PHE A N 1
ATOM 659 C CA . PHE A 1 91 ? 17.000 3.541 3.308 1.00 74.19 91 PHE A CA 1
ATOM 660 C C . PHE A 1 91 ? 17.402 3.033 1.921 1.00 74.19 91 PHE A C 1
ATOM 662 O O . PHE A 1 91 ? 18.545 2.616 1.740 1.00 74.19 91 PHE A O 1
ATOM 669 N N . GLU A 1 92 ? 16.521 3.120 0.921 1.00 69.44 92 GLU A N 1
ATOM 670 C CA . GLU A 1 92 ? 16.885 2.806 -0.468 1.00 69.44 92 GLU A CA 1
ATOM 671 C C . GLU A 1 92 ? 17.956 3.774 -0.999 1.00 69.44 92 GLU A C 1
ATOM 673 O O . GLU A 1 92 ? 18.910 3.347 -1.649 1.00 69.44 92 GLU A O 1
ATOM 678 N N . ALA A 1 93 ? 17.873 5.062 -0.650 1.00 54.12 93 ALA A N 1
ATOM 679 C CA . ALA A 1 93 ? 18.920 6.032 -0.965 1.00 54.12 93 ALA A CA 1
ATOM 680 C C . ALA A 1 93 ? 20.253 5.694 -0.270 1.00 54.12 93 ALA A C 1
ATOM 682 O O . ALA A 1 93 ? 21.306 5.740 -0.906 1.00 54.12 93 ALA A O 1
ATOM 683 N N . ALA A 1 94 ? 20.223 5.306 1.010 1.00 65.00 94 ALA A N 1
ATOM 684 C CA . ALA A 1 94 ? 21.419 4.879 1.737 1.00 65.00 94 ALA A CA 1
ATOM 685 C C . ALA A 1 94 ? 22.081 3.643 1.099 1.00 65.00 94 ALA A C 1
ATOM 687 O O . ALA A 1 94 ? 23.299 3.626 0.924 1.00 65.00 94 ALA A O 1
ATOM 688 N N . ARG A 1 95 ? 21.284 2.650 0.682 1.00 63.06 95 ARG A N 1
ATOM 689 C CA . ARG A 1 95 ? 21.771 1.459 -0.034 1.00 63.06 95 ARG A CA 1
ATOM 690 C C . ARG A 1 95 ? 22.370 1.798 -1.396 1.00 63.06 95 ARG A C 1
ATOM 692 O O . ARG A 1 95 ? 23.439 1.303 -1.728 1.00 63.06 95 ARG A O 1
ATOM 699 N N . ALA A 1 96 ? 21.733 2.676 -2.169 1.00 39.88 96 ALA A N 1
ATOM 700 C CA . ALA A 1 96 ? 22.277 3.121 -3.451 1.00 39.88 96 ALA A CA 1
ATOM 701 C C . ALA A 1 96 ? 23.625 3.850 -3.291 1.00 39.88 96 ALA A C 1
ATOM 703 O O . ALA A 1 96 ? 24.527 3.670 -4.108 1.00 39.88 96 ALA A O 1
ATOM 704 N N . LEU A 1 97 ? 23.791 4.639 -2.222 1.00 45.25 97 LEU A N 1
ATOM 705 C CA . LEU A 1 97 ? 25.072 5.272 -1.890 1.00 45.25 97 LEU A CA 1
ATOM 706 C C . LEU A 1 97 ? 26.158 4.251 -1.527 1.00 45.25 97 LEU A C 1
ATOM 708 O O . LEU A 1 97 ? 27.330 4.495 -1.802 1.00 45.25 97 LEU A O 1
ATOM 712 N N . GLU A 1 98 ? 25.794 3.129 -0.910 1.00 65.25 98 GLU A N 1
ATOM 713 C CA . GLU A 1 98 ? 26.721 2.035 -0.617 1.00 65.25 98 GLU A CA 1
ATOM 714 C C . GLU A 1 98 ? 27.175 1.319 -1.890 1.00 65.25 98 GLU A C 1
ATOM 716 O O . GLU A 1 98 ? 28.376 1.242 -2.141 1.00 65.25 98 GLU A O 1
ATOM 721 N N . TRP A 1 99 ? 26.238 0.950 -2.765 1.00 60.25 99 TRP A N 1
ATOM 722 C CA . TRP A 1 99 ? 26.553 0.367 -4.073 1.00 60.25 99 TRP A CA 1
ATOM 723 C C . TRP A 1 99 ? 27.420 1.278 -4.940 1.00 60.25 99 TRP A C 1
ATOM 725 O O . TRP A 1 99 ? 28.313 0.813 -5.643 1.00 60.25 99 TRP A O 1
ATOM 735 N N . LEU A 1 100 ? 27.200 2.594 -4.875 1.00 42.44 100 LEU A N 1
ATOM 736 C CA . LEU A 1 100 ? 28.049 3.554 -5.573 1.00 42.44 100 LEU A CA 1
ATOM 737 C C . LEU A 1 100 ? 29.498 3.521 -5.057 1.00 42.44 100 LEU A C 1
ATOM 739 O O . LEU A 1 100 ? 30.426 3.616 -5.858 1.00 42.44 100 LEU A O 1
ATOM 743 N N . ARG A 1 101 ? 29.709 3.375 -3.741 1.00 68.56 101 ARG A N 1
ATOM 744 C CA . ARG A 1 101 ? 31.055 3.250 -3.152 1.00 68.56 101 ARG A CA 1
ATOM 745 C C . ARG A 1 101 ? 31.734 1.943 -3.560 1.00 68.56 101 ARG A C 1
ATOM 747 O O . ARG A 1 101 ? 32.917 1.962 -3.887 1.00 68.56 101 ARG A O 1
ATOM 754 N N . GLU A 1 102 ? 30.995 0.838 -3.569 1.00 66.88 102 GLU A N 1
ATOM 755 C CA . GLU A 1 102 ? 31.486 -0.466 -4.033 1.00 66.88 102 GLU A CA 1
ATOM 756 C C . GLU A 1 102 ? 31.927 -0.392 -5.501 1.00 66.88 102 GLU A C 1
ATOM 758 O O . GLU A 1 102 ? 33.079 -0.687 -5.816 1.00 66.88 102 GLU A O 1
ATOM 763 N N . ALA A 1 103 ? 31.066 0.141 -6.374 1.00 45.47 103 ALA A N 1
ATOM 764 C CA . ALA A 1 103 ? 31.372 0.332 -7.790 1.00 45.47 103 ALA A CA 1
ATOM 765 C C . ALA A 1 103 ? 32.611 1.219 -8.010 1.00 45.47 103 ALA A C 1
ATOM 767 O O . ALA A 1 103 ? 33.426 0.958 -8.897 1.00 45.47 103 ALA A O 1
ATOM 768 N N . GLN A 1 104 ? 32.792 2.261 -7.189 1.00 54.47 104 GLN A N 1
ATOM 769 C CA . GLN A 1 104 ? 34.005 3.078 -7.218 1.00 54.47 104 GLN A CA 1
ATOM 770 C C . GLN A 1 104 ? 35.240 2.265 -6.822 1.00 54.47 104 GLN A C 1
ATOM 772 O O . GLN A 1 104 ? 36.246 2.331 -7.524 1.00 54.47 104 GLN A O 1
ATOM 777 N N . ALA A 1 105 ? 35.192 1.500 -5.731 1.00 76.00 105 ALA A N 1
ATOM 778 C CA . ALA A 1 105 ? 36.325 0.691 -5.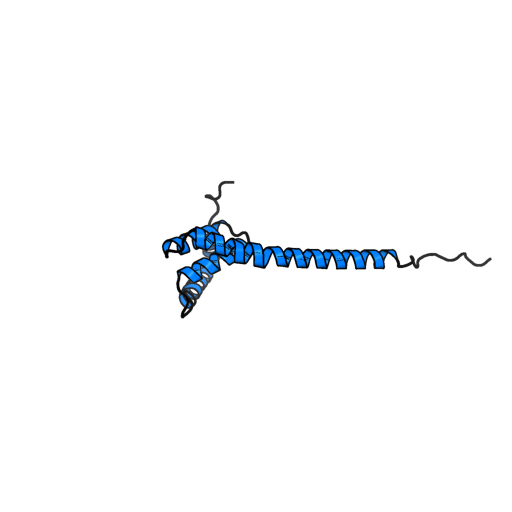283 1.00 76.00 105 ALA A CA 1
ATOM 779 C C . ALA A 1 105 ? 36.746 -0.345 -6.343 1.00 76.00 105 ALA A C 1
ATOM 781 O O . ALA A 1 105 ? 37.934 -0.469 -6.647 1.00 76.00 105 ALA A O 1
ATOM 782 N N . GLU A 1 106 ?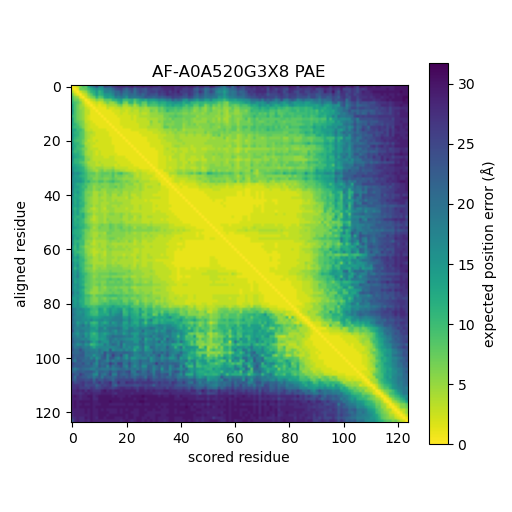 35.778 -1.022 -6.960 1.00 68.75 106 GLU A N 1
ATOM 783 C CA . GLU A 1 106 ? 36.009 -1.994 -8.035 1.00 68.75 106 GLU A CA 1
ATOM 784 C C . GLU A 1 106 ? 36.620 -1.353 -9.288 1.00 68.75 106 GLU A C 1
ATOM 786 O O . GLU A 1 106 ? 37.546 -1.909 -9.887 1.00 68.75 106 GLU A O 1
ATOM 791 N N . ALA A 1 107 ? 36.164 -0.154 -9.666 1.00 55.53 107 ALA A N 1
ATOM 792 C CA . ALA A 1 107 ? 36.730 0.585 -10.791 1.00 55.53 107 ALA A CA 1
ATOM 793 C C . ALA A 1 107 ? 38.209 0.947 -10.559 1.00 55.53 107 ALA A C 1
ATOM 795 O O . ALA A 1 107 ? 39.030 0.814 -11.467 1.00 55.53 107 ALA A O 1
ATOM 796 N N . HIS A 1 108 ? 38.573 1.349 -9.337 1.00 65.06 108 HIS A N 1
ATOM 797 C CA . HIS A 1 108 ? 39.963 1.670 -8.992 1.00 65.06 108 HIS A CA 1
ATOM 798 C C . HIS A 1 108 ? 40.864 0.426 -8.973 1.00 65.06 108 HIS A C 1
ATOM 800 O O . HIS A 1 108 ? 42.007 0.496 -9.428 1.00 65.06 108 HIS A O 1
ATOM 806 N N . GLN A 1 109 ? 40.356 -0.718 -8.503 1.00 62.53 109 GLN A N 1
ATOM 807 C CA . GLN A 1 109 ? 41.080 -1.997 -8.541 1.00 62.53 109 GLN A CA 1
ATOM 808 C C . GLN A 1 109 ? 41.274 -2.502 -9.977 1.00 62.53 109 GLN A C 1
ATOM 810 O O . GLN A 1 109 ? 42.352 -2.968 -10.339 1.00 62.53 109 GLN A O 1
ATOM 815 N N . SER A 1 110 ? 40.262 -2.337 -10.829 1.00 56.88 110 SER A N 1
ATOM 816 C CA . SER A 1 110 ? 40.333 -2.715 -12.246 1.00 56.88 110 SER A CA 1
ATOM 817 C C . SER A 1 110 ? 41.328 -1.854 -13.033 1.00 56.88 110 SER A C 1
ATOM 819 O O . SER A 1 110 ? 41.983 -2.346 -13.946 1.00 56.88 110 SER A O 1
ATOM 821 N N . ALA A 1 111 ? 41.491 -0.581 -12.658 1.00 57.56 111 ALA A N 1
ATOM 822 C CA . ALA A 1 111 ? 42.451 0.336 -13.274 1.00 57.56 111 ALA A CA 1
ATOM 823 C C . ALA A 1 111 ? 43.917 0.098 -12.852 1.00 57.56 111 ALA A C 1
ATOM 825 O O . ALA A 1 111 ? 44.819 0.690 -13.440 1.00 57.56 111 ALA A O 1
ATOM 826 N N . SER A 1 112 ? 44.168 -0.737 -11.837 1.00 56.53 112 SER A N 1
ATOM 827 C CA . SER A 1 112 ? 45.506 -0.984 -11.274 1.00 56.53 112 SER A CA 1
ATOM 828 C C . SER A 1 112 ? 46.090 -2.368 -11.603 1.00 56.53 112 SER A C 1
ATOM 830 O O . SER A 1 112 ? 47.200 -2.682 -11.174 1.00 56.53 112 SER A O 1
ATOM 832 N N . LEU A 1 113 ? 45.408 -3.173 -12.426 1.00 52.22 113 LEU A N 1
ATOM 833 C CA . LEU A 1 113 ? 45.969 -4.396 -13.010 1.00 52.22 113 LEU A CA 1
ATOM 834 C C . LEU A 1 113 ? 46.843 -4.051 -14.235 1.00 52.22 113 LEU A C 1
ATOM 836 O O . LEU A 1 113 ? 46.321 -3.510 -15.213 1.00 52.22 113 LEU A O 1
ATOM 840 N N . PRO A 1 114 ? 48.158 -4.354 -14.235 1.00 54.66 114 PRO A N 1
ATOM 841 C CA . PRO A 1 114 ? 48.986 -4.184 -15.422 1.00 54.66 114 PRO A CA 1
ATOM 842 C C . PRO A 1 114 ? 48.541 -5.167 -16.510 1.00 54.66 114 PRO A C 1
ATOM 844 O O . PRO A 1 114 ? 48.298 -6.345 -16.247 1.00 54.66 114 PRO A O 1
ATOM 847 N N . ASN A 1 115 ? 48.439 -4.669 -17.741 1.00 54.97 115 ASN A N 1
ATOM 848 C CA . ASN A 1 115 ? 48.081 -5.451 -18.917 1.00 54.97 115 ASN A CA 1
ATOM 849 C C . ASN A 1 115 ? 49.155 -6.535 -19.139 1.00 54.97 115 ASN A C 1
ATOM 851 O O . ASN A 1 115 ? 50.251 -6.235 -19.601 1.00 54.97 115 ASN A O 1
ATOM 855 N N . SER A 1 116 ? 48.873 -7.793 -18.793 1.00 55.31 116 SER A N 1
ATOM 856 C CA . SER A 1 116 ? 49.820 -8.921 -18.878 1.00 55.31 116 SER A CA 1
ATOM 857 C C . SER A 1 116 ? 50.070 -9.435 -20.308 1.00 55.31 116 SER A C 1
ATOM 859 O O . SER A 1 116 ? 50.570 -10.540 -20.491 1.00 55.31 116 SER A O 1
ATOM 861 N N . ASN A 1 117 ? 49.773 -8.617 -21.322 1.00 55.31 117 ASN A N 1
ATOM 862 C CA . ASN A 1 117 ? 50.002 -8.896 -22.740 1.00 55.31 117 ASN A CA 1
ATOM 863 C C . ASN A 1 117 ? 51.061 -7.959 -23.344 1.00 55.31 117 ASN A C 1
ATOM 865 O O . ASN A 1 117 ? 50.883 -7.467 -24.456 1.00 55.31 117 ASN A O 1
ATOM 869 N N . ASP A 1 118 ? 52.150 -7.694 -22.623 1.00 56.12 118 ASP A N 1
ATOM 870 C CA . ASP A 1 118 ? 53.327 -7.061 -23.221 1.00 56.12 118 ASP A CA 1
ATOM 871 C C . ASP A 1 118 ? 54.285 -8.169 -23.700 1.00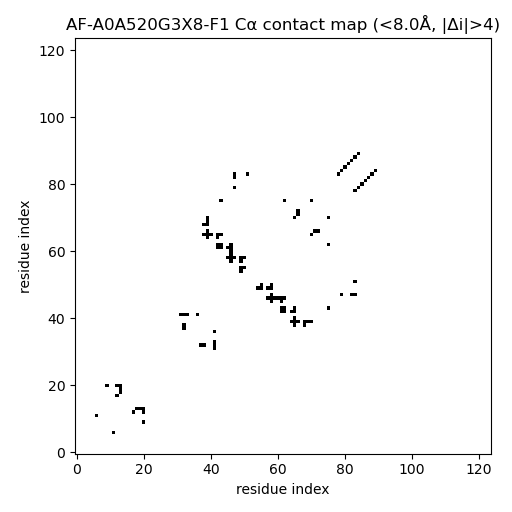 56.12 118 ASP A C 1
ATOM 873 O O . ASP A 1 118 ? 54.869 -8.872 -22.864 1.00 56.12 118 ASP A O 1
ATOM 877 N N . PRO A 1 119 ? 54.409 -8.429 -25.017 1.00 57.22 119 PRO A N 1
ATOM 878 C CA . PRO A 1 119 ? 55.371 -9.396 -25.510 1.00 57.22 119 PRO A CA 1
ATOM 879 C C . PRO A 1 119 ? 56.751 -8.757 -25.350 1.00 57.22 119 PRO A C 1
ATOM 881 O O . PRO A 1 119 ? 57.143 -7.891 -26.131 1.00 57.22 119 PRO A O 1
ATOM 884 N N . GLY A 1 120 ? 57.468 -9.154 -24.296 1.00 62.38 120 GLY A N 1
ATOM 885 C CA . GLY A 1 120 ? 58.822 -8.676 -24.020 1.00 62.38 120 GLY A CA 1
ATOM 886 C C . GLY A 1 120 ? 59.736 -8.775 -25.252 1.00 62.38 120 GLY A C 1
ATOM 887 O O . GLY A 1 120 ? 59.509 -9.620 -26.126 1.00 62.38 120 GLY A O 1
ATOM 888 N N . PRO A 1 121 ? 60.765 -7.912 -25.353 1.00 61.94 121 PRO A N 1
ATOM 889 C CA . PRO A 1 121 ? 61.567 -7.797 -26.560 1.00 61.94 121 PRO A CA 1
ATOM 890 C C . PRO A 1 121 ? 62.255 -9.135 -26.837 1.00 61.94 121 PRO A C 1
AT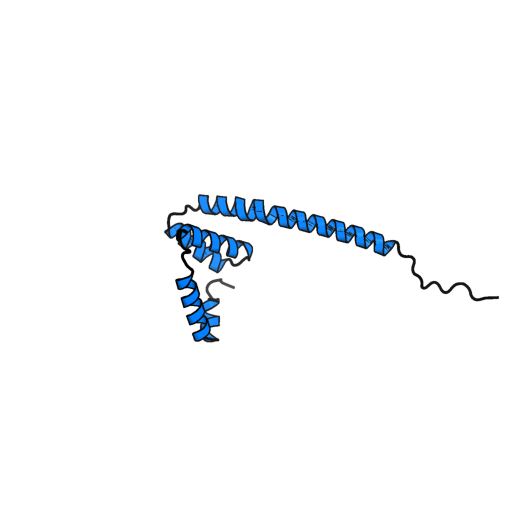OM 892 O O . PRO A 1 121 ? 62.918 -9.699 -25.965 1.00 61.94 121 PRO A O 1
ATOM 895 N N . GLY A 1 122 ? 62.041 -9.659 -28.046 1.00 60.19 122 GLY A N 1
ATOM 896 C CA . GLY A 1 122 ? 62.599 -10.935 -28.484 1.00 60.19 122 GLY A CA 1
ATOM 897 C C . GLY A 1 122 ? 64.129 -10.969 -28.367 1.00 60.19 122 GLY A C 1
ATOM 898 O O . GLY A 1 122 ? 64.774 -9.919 -28.443 1.00 60.19 122 GLY A O 1
ATOM 899 N N . PRO A 1 123 ? 64.713 -12.161 -28.163 1.00 62.34 123 PRO A N 1
ATOM 900 C CA . PRO A 1 123 ? 66.141 -12.293 -27.918 1.00 62.34 123 PRO A CA 1
ATOM 901 C C . PRO A 1 123 ? 66.937 -11.907 -29.173 1.00 62.34 123 PRO A C 1
ATOM 903 O O . PRO A 1 123 ? 66.577 -12.314 -30.281 1.00 62.34 123 PRO A O 1
ATOM 906 N N . GLN A 1 124 ? 67.995 -11.113 -28.976 1.00 60.44 124 GLN A N 1
ATOM 907 C CA . GLN A 1 124 ? 69.045 -10.866 -29.973 1.00 60.44 124 GLN A CA 1
ATOM 908 C C . GLN A 1 124 ? 70.078 -11.990 -29.956 1.00 60.44 124 GLN A C 1
ATOM 910 O O . GLN A 1 124 ? 70.381 -12.481 -28.844 1.00 60.44 124 GLN A O 1
#

Secondary structure (DSSP, 8-state):
--TTSSPPHHHHHHHH-HHHHHHHHHHHHHHSSPTT--HHHHHHHHHHHHHHTT-HHHHHHHHHHHHHTT--HHHHHHHHIIIIIIIIIHHHHHHHHHHHHHHHHHHHHHTTS--S---PPPP-

Foldseek 3Di:
DDPVPDDPPLNVVCVVPVVVSVVVVVVCVVCPPPVPDDLLNVLLVQLLVCVVVVVPPSNVVSVVVSVVVVQDPVNSVVCCCVPCVVPNPVVVVVVVVVVVVVVVVVVVVVVPDPDPPDPPDDDD

Mean predicted aligned error: 11.93 Å

Nearest PDB structures (foldseek):
  3bey-assembly1_A  TM=6.953E-01  e=4.877E-01  Methanothermobacter thermautotrophicus str. Delta H
  2ouw-assembly1_B  TM=7.519E-01  e=9.964E-01  Rhodospirillum rubrum
  3bey-assembly1_F  TM=6.917E-01  e=1.512E+00  Methanothermobacter thermautotrophicus str. Delta H